Protein AF-A0A6C1KMK2-F1 (afdb_monomer_lite)

Secondary structure (DSSP, 8-state):
--HHHHHHHHHHHHHHS-SSSPPPS-HHHHHHHHHHHHHHT--GGGS-GGG-

Foldseek 3Di:
DDVVVLVVVLVVCVVPDDPDDDDDPDPSLVVVQVVVCVVVVHDSVPGPPVSD

Organism: Xanthobacter autotrophicus (NCBI:txid280)

pLDDT: mean 91.01, std 6.78, range [70.31, 97.62]

InterPro domains:
  IPR025161 Insertion element IS402-like domain [PF13340] (1-52)

Radius of gyration: 11.88 Å; chains: 1; bounding box: 25×28×26 Å

Sequence (52 aa):
MTDEDWAVALEVFRACRSRRGDNGRDDRKFLEAMHYFTVHNISWRALPAEFG

Structure (mmCIF, N/CA/C/O backbone):
data_AF-A0A6C1KMK2-F1
#
_entry.id   AF-A0A6C1KMK2-F1
#
loop_
_atom_site.group_PDB
_atom_site.id
_atom_site.type_symbol
_atom_site.label_atom_id
_atom_site.label_alt_id
_atom_site.label_comp_id
_atom_site.label_asym_id
_atom_site.label_entity_id
_atom_site.label_seq_id
_atom_site.pdbx_PDB_ins_code
_atom_site.Cartn_x
_atom_site.Cartn_y
_atom_site.Cartn_z
_atom_site.occupancy
_atom_site.B_iso_or_equiv
_atom_site.auth_seq_id
_atom_site.auth_comp_id
_atom_site.auth_asym_id
_atom_site.auth_atom_id
_atom_site.pdbx_PDB_model_num
ATOM 1 N N . MET A 1 1 ? -5.535 -6.760 3.113 1.00 90.31 1 MET A N 1
ATOM 2 C CA . MET A 1 1 ? -5.023 -7.613 2.019 1.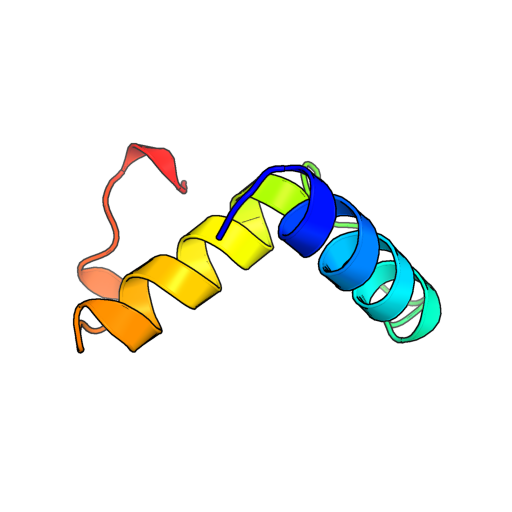00 90.31 1 MET A CA 1
ATOM 3 C C . MET A 1 1 ? -4.152 -8.697 2.627 1.00 90.31 1 MET A C 1
ATOM 5 O O . MET A 1 1 ? -3.434 -8.396 3.576 1.00 90.31 1 MET A O 1
ATOM 9 N N . THR A 1 2 ? -4.274 -9.932 2.149 1.00 96.38 2 THR A N 1
ATOM 10 C CA . THR A 1 2 ? -3.394 -11.049 2.531 1.00 96.38 2 THR A CA 1
ATOM 11 C C . THR A 1 2 ? -2.022 -10.908 1.862 1.00 96.38 2 THR A C 1
ATOM 13 O O . THR A 1 2 ? -1.846 -10.067 0.979 1.00 96.38 2 THR A O 1
ATOM 16 N N . ASP A 1 3 ? -1.038 -11.719 2.255 1.00 95.75 3 ASP A N 1
ATOM 17 C CA . ASP A 1 3 ? 0.278 -11.709 1.599 1.00 95.75 3 ASP A CA 1
ATOM 18 C C . ASP A 1 3 ? 0.223 -12.145 0.130 1.00 95.75 3 ASP A C 1
ATOM 20 O O . ASP A 1 3 ? 0.978 -11.621 -0.690 1.00 95.75 3 ASP A O 1
ATOM 24 N N . GLU A 1 4 ? -0.696 -13.046 -0.220 1.00 97.31 4 GLU A N 1
ATOM 25 C CA . GLU A 1 4 ? -0.932 -13.466 -1.605 1.00 97.31 4 GLU A CA 1
ATOM 26 C C . GLU A 1 4 ? -1.500 -12.314 -2.443 1.00 97.31 4 GLU A C 1
ATOM 28 O O . GLU A 1 4 ? -0.993 -12.032 -3.530 1.00 97.31 4 GLU A O 1
ATOM 33 N N . ASP A 1 5 ? -2.475 -11.573 -1.903 1.00 97.19 5 ASP A N 1
ATOM 34 C CA . ASP A 1 5 ? -3.016 -10.379 -2.564 1.00 97.19 5 ASP A CA 1
ATOM 35 C C . ASP A 1 5 ? -1.916 -9.335 -2.810 1.00 97.19 5 ASP A C 1
ATOM 37 O O . ASP A 1 5 ? -1.855 -8.700 -3.868 1.00 97.19 5 ASP A O 1
ATOM 41 N N . TRP A 1 6 ? -1.022 -9.156 -1.832 1.00 96.75 6 TRP A N 1
ATOM 42 C CA . TRP A 1 6 ? 0.105 -8.238 -1.950 1.00 96.75 6 TRP A CA 1
ATOM 43 C C . TRP A 1 6 ? 1.118 -8.680 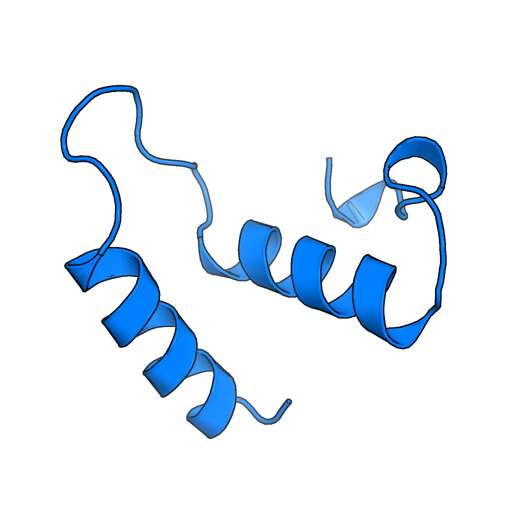-2.999 1.00 96.75 6 TRP A C 1
ATOM 45 O O . TRP A 1 6 ? 1.637 -7.828 -3.722 1.00 96.75 6 TRP A O 1
ATOM 55 N N . ALA A 1 7 ? 1.391 -9.980 -3.117 1.00 97.00 7 ALA A N 1
ATOM 56 C CA . ALA A 1 7 ? 2.291 -10.502 -4.140 1.00 97.00 7 ALA A CA 1
ATOM 57 C C . ALA A 1 7 ? 1.790 -10.149 -5.550 1.00 97.00 7 ALA A C 1
ATOM 59 O O . ALA A 1 7 ? 2.555 -9.616 -6.357 1.00 97.00 7 ALA A O 1
ATOM 60 N N . VAL A 1 8 ? 0.491 -10.343 -5.804 1.00 97.62 8 VAL A N 1
ATOM 61 C CA . VAL A 1 8 ? -0.146 -9.990 -7.083 1.00 97.62 8 VAL A CA 1
ATOM 62 C C . VAL A 1 8 ? -0.097 -8.481 -7.327 1.00 97.62 8 VAL A C 1
ATOM 64 O O . VAL A 1 8 ? 0.306 -8.034 -8.402 1.00 97.62 8 VAL A O 1
ATOM 67 N N . ALA A 1 9 ? -0.458 -7.670 -6.330 1.00 96.31 9 ALA A N 1
ATOM 68 C CA . ALA A 1 9 ? -0.438 -6.213 -6.459 1.00 96.31 9 ALA A CA 1
ATOM 69 C C . ALA A 1 9 ? 0.969 -5.677 -6.772 1.00 96.31 9 ALA A C 1
ATOM 71 O O . ALA A 1 9 ? 1.127 -4.792 -7.616 1.00 96.31 9 ALA A O 1
ATOM 72 N N . LEU A 1 10 ? 1.996 -6.239 -6.131 1.00 95.44 10 LEU A N 1
ATOM 73 C CA . LEU A 1 10 ? 3.393 -5.884 -6.370 1.00 95.44 10 LEU A CA 1
ATOM 74 C C . LEU A 1 10 ? 3.864 -6.271 -7.769 1.00 95.44 10 LEU A C 1
ATOM 76 O O . LEU A 1 10 ? 4.574 -5.490 -8.402 1.00 95.44 10 LEU A O 1
ATOM 80 N N . GLU A 1 11 ? 3.486 -7.452 -8.255 1.00 96.38 11 GLU A N 1
ATOM 81 C CA . GLU A 1 11 ? 3.808 -7.895 -9.612 1.00 96.38 11 GLU A CA 1
ATOM 82 C C . GLU A 1 11 ? 3.239 -6.923 -10.652 1.00 96.38 11 GLU A C 1
ATOM 84 O O . GLU A 1 11 ? 3.983 -6.385 -11.478 1.00 96.38 11 GLU A O 1
ATOM 89 N N . VAL A 1 12 ? 1.943 -6.615 -10.549 1.00 96.19 12 VAL A N 1
ATOM 90 C CA . VAL A 1 12 ? 1.263 -5.683 -11.457 1.00 96.19 12 VAL A CA 1
ATOM 91 C C . VAL A 1 12 ? 1.873 -4.284 -11.360 1.00 96.19 12 VAL A C 1
ATOM 93 O O . VAL A 1 12 ? 2.188 -3.672 -12.382 1.00 96.19 12 VAL A O 1
ATOM 96 N N . PHE A 1 13 ? 2.112 -3.778 -10.147 1.00 93.25 13 PHE A N 1
ATOM 97 C CA . PHE A 1 13 ? 2.719 -2.462 -9.954 1.00 93.25 13 PHE A CA 1
ATOM 98 C C . PHE A 1 13 ? 4.104 -2.371 -10.602 1.00 93.25 13 PHE A C 1
ATOM 100 O O . PHE A 1 13 ? 4.401 -1.404 -11.304 1.00 93.25 13 PHE A O 1
ATOM 107 N N . ARG A 1 14 ? 4.947 -3.395 -10.432 1.00 91.19 14 ARG A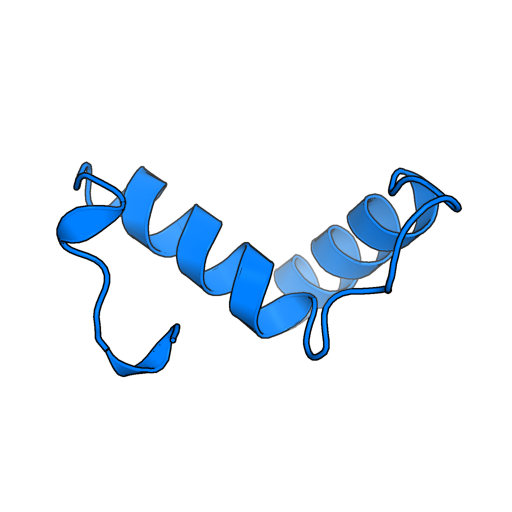 N 1
ATOM 108 C CA . ARG A 1 14 ? 6.288 -3.448 -11.034 1.00 91.19 14 ARG A CA 1
ATOM 109 C C . ARG A 1 14 ? 6.258 -3.581 -12.553 1.00 91.19 14 ARG A C 1
ATOM 111 O O . ARG A 1 14 ? 7.157 -3.058 -13.207 1.00 91.19 14 ARG A O 1
ATOM 118 N N . ALA A 1 15 ? 5.243 -4.230 -13.115 1.00 94.00 15 ALA A N 1
ATOM 119 C CA . ALA A 1 15 ? 5.044 -4.284 -14.560 1.00 94.00 15 ALA A CA 1
ATOM 120 C C . ALA A 1 15 ? 4.592 -2.929 -15.140 1.00 94.00 15 ALA A C 1
ATOM 122 O O . ALA A 1 15 ? 5.006 -2.562 -16.241 1.00 94.00 15 ALA A O 1
ATOM 123 N N . CYS A 1 16 ? 3.772 -2.174 -14.401 1.00 92.12 16 CYS A N 1
ATOM 124 C CA . CYS A 1 16 ? 3.177 -0.915 -14.859 1.00 92.12 16 CYS A CA 1
ATOM 125 C C . CYS A 1 16 ? 3.998 0.341 -14.531 1.00 92.12 16 CYS A C 1
ATOM 127 O O . CYS A 1 16 ? 3.796 1.382 -15.162 1.00 92.12 16 CYS A O 1
ATOM 129 N N . ARG A 1 17 ? 4.889 0.290 -13.536 1.00 87.19 17 ARG A N 1
ATOM 130 C CA . ARG A 1 17 ? 5.649 1.464 -13.085 1.00 87.19 17 ARG A CA 1
ATOM 131 C C . ARG A 1 17 ? 6.508 2.059 -14.200 1.00 87.19 17 ARG A C 1
ATOM 133 O O . ARG A 1 17 ? 7.058 1.365 -15.057 1.00 87.19 17 ARG A O 1
ATOM 140 N N . SER A 1 18 ? 6.689 3.375 -14.132 1.00 84.38 18 SER A N 1
ATOM 141 C CA . SER A 1 18 ? 7.647 4.079 -14.982 1.00 84.38 18 SER A CA 1
ATOM 142 C C . SER A 1 18 ? 9.056 3.511 -14.788 1.00 84.38 18 SER A C 1
ATOM 144 O O . SER A 1 18 ? 9.497 3.284 -13.665 1.00 84.38 18 SER A O 1
ATOM 146 N N . ARG A 1 19 ? 9.789 3.351 -15.896 1.00 82.12 19 ARG A N 1
ATOM 147 C CA . ARG A 1 19 ? 11.234 3.053 -15.883 1.00 82.12 19 ARG A CA 1
ATOM 148 C C . ARG A 1 19 ? 12.094 4.295 -15.627 1.00 82.12 19 ARG A C 1
ATOM 150 O O . ARG A 1 19 ? 13.311 4.191 -15.544 1.00 82.12 19 ARG A O 1
ATOM 157 N N . ARG A 1 20 ? 11.475 5.478 -15.608 1.00 82.62 20 ARG A N 1
ATOM 158 C CA . ARG A 1 20 ? 12.133 6.768 -15.379 1.00 82.62 20 ARG A CA 1
ATOM 159 C C . ARG A 1 20 ? 11.969 7.187 -13.924 1.00 82.62 20 ARG A C 1
ATOM 161 O O . ARG A 1 20 ? 10.859 7.096 -13.401 1.00 82.62 20 ARG A O 1
ATOM 168 N N . GLY A 1 21 ? 13.036 7.752 -13.364 1.00 76.81 21 GLY A N 1
ATOM 169 C CA . GLY A 1 21 ? 13.119 8.159 -11.963 1.00 76.81 21 GLY A CA 1
ATOM 170 C C . GLY A 1 21 ? 13.752 7.077 -11.093 1.00 76.81 21 GLY A C 1
ATOM 171 O O . GLY A 1 21 ? 13.917 5.939 -11.532 1.00 76.81 21 GLY A O 1
ATOM 172 N N . ASP A 1 22 ? 14.124 7.455 -9.872 1.00 77.19 22 ASP A N 1
ATOM 173 C CA . ASP A 1 22 ? 14.608 6.490 -8.893 1.00 77.19 22 ASP A CA 1
ATOM 174 C C . ASP A 1 22 ? 13.461 5.569 -8.487 1.00 77.19 22 ASP A C 1
ATOM 176 O O . ASP A 1 22 ? 12.334 6.008 -8.230 1.00 77.19 22 ASP A O 1
ATOM 180 N N . ASN A 1 23 ? 13.742 4.272 -8.441 1.00 70.81 23 ASN A N 1
ATOM 181 C CA . ASN A 1 23 ? 12.749 3.332 -7.968 1.00 70.81 23 ASN A CA 1
ATOM 182 C C . ASN A 1 23 ? 12.553 3.524 -6.459 1.00 70.81 23 ASN A C 1
ATOM 184 O O . ASN A 1 23 ? 13.528 3.601 -5.712 1.00 70.81 23 ASN A O 1
ATOM 188 N N . GLY A 1 24 ? 11.292 3.606 -6.015 1.00 70.31 24 GLY A N 1
ATOM 189 C CA . GLY A 1 24 ? 10.953 3.626 -4.592 1.00 70.31 24 GLY A CA 1
ATOM 190 C C . GLY A 1 24 ? 11.698 2.530 -3.823 1.00 70.31 24 GLY A C 1
ATOM 191 O O . GLY A 1 24 ? 11.834 1.410 -4.312 1.00 70.31 24 GLY A O 1
ATOM 192 N N . ARG A 1 25 ? 12.211 2.872 -2.634 1.00 77.81 25 ARG A N 1
ATOM 193 C CA . ARG A 1 25 ? 13.031 1.961 -1.813 1.00 77.81 25 ARG A CA 1
ATOM 194 C C . ARG A 1 25 ? 12.276 0.700 -1.393 1.00 77.81 25 ARG A C 1
ATOM 196 O O . ARG A 1 25 ? 12.899 -0.343 -1.241 1.00 77.81 25 ARG A O 1
ATOM 203 N N . ASP A 1 26 ? 10.963 0.813 -1.210 1.00 90.56 26 ASP A N 1
ATOM 204 C CA . ASP A 1 26 ? 10.084 -0.2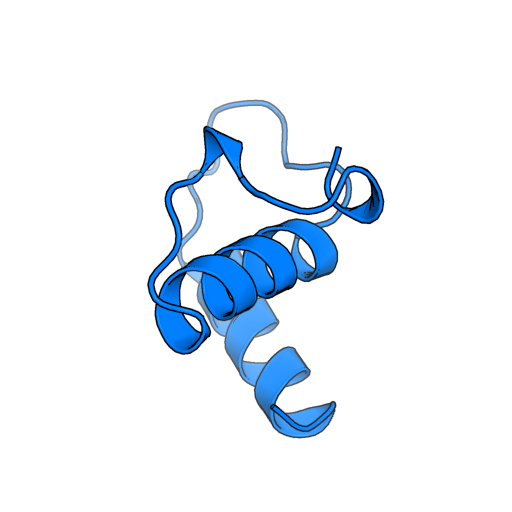93 -0.847 1.00 90.56 26 ASP A CA 1
ATOM 205 C C . ASP A 1 26 ? 8.697 -0.096 -1.481 1.00 90.56 26 ASP A C 1
ATOM 207 O O . ASP A 1 26 ? 7.886 0.718 -1.031 1.00 90.56 26 ASP A O 1
ATOM 211 N N . ASP A 1 27 ? 8.443 -0.836 -2.561 1.00 91.69 27 ASP A N 1
ATOM 212 C CA . ASP A 1 27 ? 7.164 -0.809 -3.278 1.00 91.69 27 ASP A CA 1
ATOM 213 C C . ASP A 1 27 ? 6.007 -1.309 -2.415 1.00 91.69 27 ASP A C 1
ATOM 215 O O . ASP A 1 27 ? 4.882 -0.831 -2.560 1.00 91.69 27 ASP A O 1
ATOM 219 N N . ARG A 1 28 ? 6.270 -2.267 -1.516 1.00 93.81 28 ARG A N 1
ATOM 220 C CA . ARG A 1 28 ? 5.229 -2.830 -0.657 1.00 93.81 28 ARG A CA 1
ATOM 221 C C . ARG A 1 28 ? 4.772 -1.783 0.331 1.00 93.81 28 ARG A C 1
ATOM 223 O O . ARG A 1 28 ? 3.585 -1.486 0.385 1.00 93.81 28 ARG A O 1
ATOM 230 N N . LYS A 1 29 ? 5.722 -1.144 1.004 1.00 93.56 29 LYS A N 1
ATOM 231 C CA . LYS A 1 29 ? 5.433 -0.076 1.956 1.00 93.56 29 LYS A CA 1
ATOM 232 C C . LYS A 1 29 ? 4.680 1.097 1.318 1.00 93.56 29 LYS A C 1
ATOM 234 O O . LYS A 1 29 ? 3.769 1.654 1.926 1.00 93.56 29 LYS A O 1
ATOM 239 N N . PHE A 1 30 ? 5.021 1.454 0.077 1.00 91.44 30 PHE A N 1
ATOM 240 C CA . PHE A 1 30 ? 4.291 2.475 -0.679 1.00 91.44 30 PHE A CA 1
ATOM 241 C C . PHE A 1 30 ? 2.833 2.072 -0.945 1.00 91.44 30 PHE A C 1
ATOM 243 O O . PHE A 1 30 ? 1.915 2.859 -0.706 1.00 91.44 30 PHE A O 1
ATOM 250 N N . LEU A 1 31 ? 2.604 0.846 -1.421 1.00 93.88 31 LEU A N 1
ATOM 251 C CA . LEU A 1 31 ? 1.252 0.370 -1.704 1.00 93.88 31 LEU A CA 1
ATOM 252 C C . LEU A 1 31 ? 0.433 0.140 -0.426 1.00 93.88 31 LEU A C 1
ATOM 254 O O . LEU A 1 31 ? -0.769 0.394 -0.429 1.00 93.88 31 LEU A O 1
ATOM 258 N N . GLU A 1 32 ? 1.064 -0.265 0.675 1.00 95.38 32 GLU A N 1
ATOM 259 C CA . GLU A 1 32 ? 0.434 -0.358 1.996 1.00 95.38 32 GLU A CA 1
ATOM 260 C C . GLU A 1 32 ? -0.044 1.015 2.478 1.00 95.38 32 GLU A C 1
ATOM 262 O O . GLU A 1 32 ? -1.196 1.139 2.896 1.00 95.38 32 GLU A O 1
ATOM 267 N N . ALA A 1 33 ? 0.768 2.066 2.316 1.00 94.75 33 ALA A N 1
ATOM 268 C CA . ALA A 1 33 ? 0.343 3.439 2.589 1.00 94.75 33 ALA A CA 1
ATOM 269 C C . ALA A 1 33 ? -0.849 3.845 1.705 1.00 94.75 33 ALA A C 1
ATOM 271 O O . ALA A 1 33 ? -1.813 4.447 2.190 1.00 94.75 33 ALA A O 1
ATOM 272 N N . MET A 1 34 ? -0.814 3.480 0.414 1.00 93.88 34 MET A N 1
ATOM 273 C CA . MET A 1 34 ? -1.914 3.755 -0.512 1.00 93.88 34 MET A CA 1
ATOM 274 C C . MET A 1 34 ? -3.222 3.068 -0.101 1.00 93.88 34 MET A C 1
ATOM 276 O O . MET A 1 34 ? -4.296 3.675 -0.101 1.00 93.88 34 MET A O 1
ATOM 280 N N . HIS A 1 35 ? -3.131 1.800 0.280 1.00 95.00 35 HIS A N 1
ATOM 281 C CA . HIS A 1 35 ? -4.269 1.041 0.771 1.00 95.00 35 HIS A CA 1
ATOM 282 C C . HIS A 1 35 ? -4.812 1.639 2.071 1.00 95.00 35 HIS A C 1
ATOM 284 O O . HIS A 1 35 ? -6.020 1.846 2.184 1.00 95.00 35 HIS A O 1
ATOM 290 N N . TYR A 1 36 ? -3.929 1.990 3.011 1.00 95.00 36 TYR A N 1
ATOM 291 C CA . TYR A 1 36 ? -4.305 2.561 4.299 1.00 95.00 36 TYR A CA 1
ATOM 292 C C . TYR A 1 36 ? -5.088 3.865 4.132 1.00 95.00 36 TYR A C 1
ATOM 294 O O . TYR A 1 36 ? -6.204 3.971 4.642 1.00 95.00 36 TYR A O 1
ATOM 302 N N . PHE A 1 37 ? -4.572 4.845 3.376 1.00 94.69 37 PHE A N 1
ATOM 303 C CA . PHE A 1 37 ? -5.299 6.112 3.229 1.00 94.69 37 PHE A CA 1
ATOM 304 C C . PHE A 1 37 ? -6.675 5.908 2.577 1.00 94.69 37 PH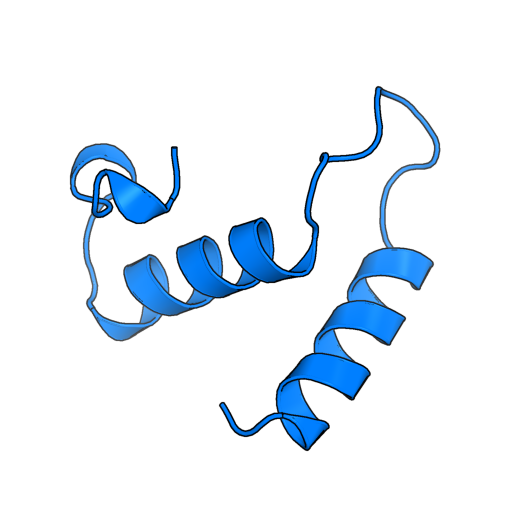E A C 1
ATOM 306 O O . PHE A 1 37 ? -7.640 6.562 2.972 1.00 94.69 37 PHE A O 1
ATOM 313 N N . THR A 1 38 ? -6.768 4.982 1.612 1.00 93.88 38 THR A N 1
ATOM 314 C CA . THR A 1 38 ? -8.002 4.703 0.865 1.00 93.88 38 THR A CA 1
ATOM 315 C C . THR A 1 38 ? -9.048 4.036 1.755 1.00 93.88 38 THR A C 1
ATOM 317 O O . THR A 1 38 ? -10.197 4.468 1.784 1.00 93.88 38 THR A O 1
ATOM 320 N N . VAL A 1 39 ? -8.659 3.002 2.508 1.00 95.44 39 VAL A N 1
ATOM 321 C CA . VAL A 1 39 ? -9.571 2.245 3.383 1.00 95.44 39 VAL A CA 1
ATOM 322 C C . VAL A 1 39 ? -10.015 3.078 4.580 1.00 95.44 39 VAL A C 1
ATOM 324 O O . VAL A 1 39 ? -11.181 3.032 4.965 1.00 95.44 39 VAL A O 1
ATOM 327 N N . HIS A 1 40 ? -9.105 3.860 5.158 1.00 94.50 40 HIS A N 1
ATOM 328 C CA . HIS A 1 40 ? -9.402 4.685 6.324 1.00 94.50 40 HIS A CA 1
ATOM 329 C C . HIS A 1 40 ? -10.029 6.040 5.964 1.00 94.50 40 HIS A C 1
ATOM 331 O O . HIS A 1 40 ? -10.400 6.789 6.866 1.00 94.50 40 HIS A O 1
ATOM 337 N N . ASN A 1 41 ? -10.180 6.348 4.669 1.00 94.44 41 ASN A N 1
ATOM 338 C CA . ASN A 1 41 ? -10.700 7.617 4.156 1.00 94.44 41 ASN A CA 1
ATOM 339 C C . ASN A 1 41 ? -10.010 8.838 4.794 1.00 94.44 41 ASN A C 1
ATOM 341 O O . ASN A 1 41 ? -10.648 9.805 5.218 1.00 94.44 41 ASN A O 1
ATOM 345 N N . ILE A 1 42 ? -8.683 8.767 4.896 1.00 94.50 42 ILE A N 1
ATOM 346 C CA . ILE A 1 42 ? -7.855 9.841 5.442 1.00 94.50 42 ILE A CA 1
ATOM 347 C C . ILE A 1 42 ? -7.065 10.532 4.336 1.00 94.50 42 ILE A C 1
ATOM 349 O O . ILE A 1 42 ? -6.806 9.977 3.269 1.00 94.50 42 ILE A O 1
ATOM 353 N N . SER A 1 43 ? -6.634 11.762 4.609 1.00 91.75 43 SER A N 1
ATOM 354 C CA . SER A 1 43 ? -5.707 12.457 3.716 1.00 91.75 43 SER A CA 1
ATOM 355 C C . SER A 1 43 ? -4.285 11.906 3.844 1.00 91.75 43 SER A C 1
ATOM 357 O O . SER A 1 43 ? -3.880 11.452 4.913 1.00 91.75 43 SER A O 1
ATOM 359 N N . TRP A 1 44 ? -3.486 12.065 2.788 1.00 89.56 44 TRP A N 1
ATOM 360 C CA . TRP A 1 44 ? -2.063 11.707 2.772 1.00 89.56 44 TRP A CA 1
ATOM 361 C C . TRP A 1 44 ? -1.257 12.326 3.929 1.00 89.56 44 TRP A C 1
ATOM 363 O O . TRP A 1 44 ? -0.339 11.711 4.453 1.00 89.56 44 TRP A O 1
ATOM 373 N N . ARG A 1 45 ? -1.619 13.536 4.378 1.00 90.94 45 ARG A N 1
ATOM 374 C CA . ARG A 1 45 ? -0.942 14.223 5.497 1.00 90.94 45 ARG A CA 1
ATOM 375 C C . ARG A 1 45 ? -1.238 13.612 6.868 1.00 90.94 45 ARG A C 1
ATOM 377 O O . ARG A 1 45 ? -0.575 13.971 7.832 1.00 90.94 45 ARG A O 1
ATOM 384 N N . ALA A 1 46 ? -2.256 12.763 6.955 1.00 94.81 46 ALA A N 1
ATOM 385 C CA . ALA A 1 46 ? -2.645 12.062 8.171 1.00 94.81 46 ALA A CA 1
ATOM 386 C C . ALA A 1 46 ? -2.124 10.616 8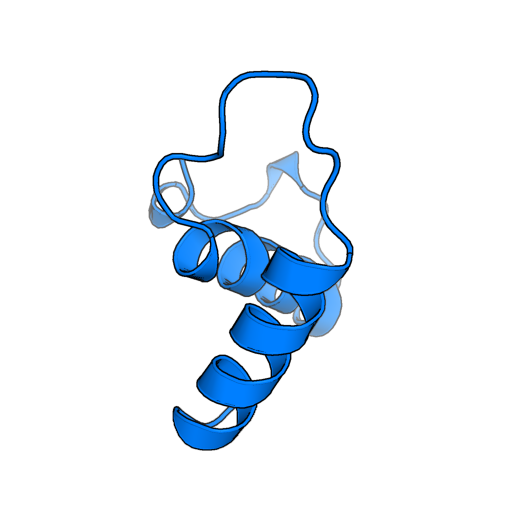.197 1.00 94.81 46 ALA A C 1
ATOM 388 O O . ALA A 1 46 ? -2.500 9.859 9.090 1.00 94.81 46 ALA A O 1
ATOM 389 N N . LEU A 1 47 ? -1.292 10.220 7.223 1.00 94.31 47 LEU A N 1
ATOM 390 C CA . LEU A 1 47 ? -0.676 8.900 7.223 1.00 94.31 47 LEU A CA 1
ATOM 391 C C . LEU A 1 47 ? 0.191 8.710 8.477 1.00 94.31 47 LEU A C 1
ATOM 393 O O . LEU A 1 47 ? 0.894 9.640 8.885 1.00 94.31 47 LEU A O 1
ATOM 397 N N . PRO A 1 48 ? 0.167 7.513 9.083 1.00 94.19 48 PRO A N 1
ATOM 398 C CA . PRO A 1 48 ? 1.073 7.178 10.168 1.00 94.19 48 PRO A CA 1
ATOM 399 C C . PRO A 1 48 ? 2.543 7.384 9.778 1.00 94.19 48 PRO A C 1
ATOM 401 O O . PRO A 1 48 ? 2.957 7.057 8.665 1.00 94.19 48 PRO A O 1
ATOM 404 N N . ALA A 1 49 ? 3.351 7.867 10.727 1.00 91.81 49 ALA A N 1
ATOM 405 C CA . ALA A 1 49 ? 4.781 8.127 10.526 1.00 91.81 49 ALA A CA 1
ATOM 406 C C . ALA A 1 49 ? 5.585 6.869 10.144 1.00 91.81 49 ALA A C 1
ATOM 408 O O . ALA A 1 49 ? 6.693 6.970 9.624 1.00 91.81 49 ALA A O 1
ATOM 409 N N . GLU A 1 50 ? 5.032 5.674 10.371 1.00 90.44 50 GLU A N 1
ATOM 410 C CA . GLU A 1 50 ? 5.645 4.423 9.930 1.00 90.44 50 GLU A CA 1
ATOM 411 C C . GLU A 1 50 ? 5.809 4.359 8.407 1.00 90.44 50 GLU A C 1
ATOM 413 O O . GLU A 1 50 ? 6.747 3.713 7.948 1.00 90.44 50 GLU A O 1
ATOM 418 N N . PHE A 1 51 ? 4.967 5.054 7.630 1.00 88.69 51 PHE A N 1
ATOM 419 C CA . PHE A 1 51 ? 5.023 5.071 6.167 1.00 88.69 51 PHE A CA 1
ATOM 420 C C . PHE A 1 51 ? 6.058 6.053 5.589 1.00 88.69 51 PHE A C 1
ATOM 422 O O . PHE A 1 51 ? 6.408 5.903 4.416 1.00 88.69 51 PHE A O 1
ATOM 429 N N . GLY A 1 52 ? 6.624 6.954 6.405 1.00 76.94 52 GLY A N 1
ATOM 430 C CA . GLY A 1 52 ? 7.688 7.892 6.009 1.00 76.94 52 GLY A CA 1
ATOM 431 C C . GLY A 1 52 ? 7.375 9.350 6.300 1.00 76.94 52 GLY A C 1
ATOM 432 O O . GLY A 1 52 ? 6.380 9.858 5.741 1.00 76.94 52 GLY A O 1
#